Protein AF-A0A1B6K1R3-F1 (afdb_monomer_lite)

Radius of gyration: 20.57 Å; chains: 1; bounding box: 51×21×55 Å

Sequence (105 aa):
KCHKDSHIPLRCNEVENDDQARARKYIEDEMTKALIRECYKCKKSFIKIDGCNKMTCTCGAKMCYICRKPITDYNHFNSPGDTVMPNKCPLYSTNRLLHVDAVKA

Secondary structure (DSSP, 8-state):
---SSP-TTS-TTTSPPHHHHHHHHHHHHHHHHHH-EE-TTT--EE---SSBSEEE-TTS-EEETTT--B-SSGGGEEPTTS---TTSEESB--HHHHHHHHHH-

Organism: NCBI:txid320908

Structure (mmCIF, N/CA/C/O backbone):
data_AF-A0A1B6K1R3-F1
#
_entry.id   AF-A0A1B6K1R3-F1
#
loop_
_atom_site.group_PDB
_atom_site.id
_atom_site.type_symbol
_atom_site.label_atom_id
_atom_site.label_alt_id
_atom_site.label_comp_id
_atom_site.label_asym_id
_atom_site.label_entity_id
_atom_site.label_seq_id
_atom_site.pdbx_PDB_ins_code
_atom_site.Cartn_x
_atom_site.Cartn_y
_atom_site.Cartn_z
_atom_site.occupancy
_atom_site.B_iso_or_equiv
_atom_site.auth_seq_id
_atom_site.auth_comp_id
_atom_site.auth_asym_id
_atom_site.auth_atom_id
_atom_site.pdbx_PDB_model_num
ATOM 1 N N . LYS A 1 1 ? -23.596 -1.129 40.761 1.00 67.25 1 LYS A N 1
ATOM 2 C CA . LYS A 1 1 ? -23.880 -1.670 39.403 1.00 67.25 1 LYS A CA 1
ATOM 3 C C . LYS A 1 1 ? -23.366 -0.650 38.390 1.00 67.25 1 LYS A C 1
ATOM 5 O O . LYS A 1 1 ? -23.547 0.526 38.650 1.00 67.25 1 LYS A O 1
ATOM 10 N N . CYS A 1 2 ? -22.711 -1.056 37.299 1.00 79.38 2 CYS A N 1
ATOM 11 C CA . CYS A 1 2 ? -22.084 -0.125 36.340 1.00 79.38 2 CYS A CA 1
ATOM 12 C C . CYS A 1 2 ? -23.061 0.540 35.347 1.00 79.38 2 CYS A C 1
ATOM 14 O O . CYS A 1 2 ? -22.617 1.352 34.548 1.00 79.38 2 CYS A O 1
ATOM 16 N N . HIS A 1 3 ? -24.360 0.199 35.383 1.00 81.06 3 HIS A N 1
ATOM 17 C CA . HIS A 1 3 ? -25.414 0.705 34.480 1.00 81.06 3 HIS A CA 1
ATOM 18 C C . HIS A 1 3 ? -25.140 0.528 32.974 1.00 81.06 3 HIS A C 1
ATOM 20 O O . HIS A 1 3 ? -25.833 1.123 32.156 1.00 81.06 3 HIS A O 1
ATOM 26 N N . LYS A 1 4 ? -24.163 -0.309 32.614 1.00 79.69 4 LYS A N 1
ATOM 27 C CA . LYS A 1 4 ? -23.881 -0.726 31.240 1.00 79.69 4 LYS A CA 1
ATOM 28 C C . LYS A 1 4 ? -24.650 -2.001 30.888 1.00 79.69 4 LYS A C 1
ATOM 30 O O . LYS A 1 4 ? -25.238 -2.636 31.771 1.00 79.69 4 LYS A O 1
ATOM 35 N N . ASP A 1 5 ? -24.606 -2.367 29.610 1.00 83.75 5 ASP A N 1
ATOM 36 C CA . ASP A 1 5 ? -25.153 -3.626 29.104 1.00 83.75 5 ASP A CA 1
ATOM 37 C C . ASP A 1 5 ? -24.614 -4.844 29.871 1.00 83.75 5 ASP A C 1
ATOM 39 O O . ASP A 1 5 ? -23.539 -4.808 30.479 1.00 83.75 5 ASP A O 1
ATOM 43 N N . SER A 1 6 ? -25.385 -5.938 29.860 1.00 86.44 6 SER A N 1
ATOM 44 C CA . SER A 1 6 ? -25.016 -7.172 30.558 1.00 86.44 6 SER A CA 1
ATOM 45 C C . SER A 1 6 ? -23.698 -7.720 30.019 1.00 86.44 6 SER A C 1
ATOM 47 O O . SER A 1 6 ? -23.588 -8.071 28.848 1.00 86.44 6 SER A O 1
ATOM 49 N N . HIS A 1 7 ? -22.711 -7.822 30.900 1.00 81.50 7 HIS A N 1
ATOM 50 C CA . HIS A 1 7 ? -21.345 -8.198 30.557 1.00 81.50 7 HIS A CA 1
ATOM 51 C C . HIS A 1 7 ? -20.878 -9.444 31.327 1.00 81.50 7 HIS A C 1
ATOM 53 O O . HIS A 1 7 ? -19.696 -9.608 31.601 1.00 81.50 7 HIS A O 1
ATOM 59 N N . ILE A 1 8 ? -21.805 -10.329 31.704 1.00 87.31 8 ILE A N 1
ATOM 60 C CA . ILE A 1 8 ? -21.498 -11.637 32.305 1.00 87.31 8 ILE A CA 1
ATOM 61 C C . ILE A 1 8 ? -20.777 -12.491 31.245 1.00 87.31 8 ILE A C 1
ATOM 63 O O . ILE A 1 8 ? -21.265 -12.558 30.117 1.00 87.31 8 ILE A O 1
ATOM 67 N N . PRO A 1 9 ? -19.642 -13.147 31.563 1.00 89.44 9 PRO A N 1
ATOM 68 C CA . PRO A 1 9 ? -19.124 -13.473 32.900 1.00 89.44 9 PRO A CA 1
ATOM 69 C C . PRO A 1 9 ? -18.172 -12.446 33.543 1.00 89.44 9 PRO A C 1
ATOM 71 O O . PRO A 1 9 ? -17.693 -12.692 34.647 1.00 89.44 9 PRO A O 1
ATOM 74 N N . LEU A 1 10 ? -17.897 -11.313 32.895 1.00 86.19 10 LEU A N 1
ATOM 75 C CA . LEU A 1 10 ? -16.942 -10.305 33.369 1.00 86.19 10 LEU A CA 1
ATOM 76 C C . LEU A 1 10 ? -17.514 -9.454 34.513 1.00 86.19 10 LEU A C 1
ATOM 78 O O . LEU A 1 10 ? -18.696 -9.089 34.536 1.00 86.19 10 LEU A O 1
ATOM 82 N N . ARG A 1 11 ? -16.654 -9.076 35.459 1.00 85.75 11 ARG A N 1
ATOM 83 C CA . ARG A 1 11 ? -16.935 -8.077 36.498 1.00 85.75 11 ARG A CA 1
ATOM 84 C C . ARG A 1 11 ? -16.889 -6.672 35.903 1.00 85.75 11 ARG A C 1
ATOM 86 O O . ARG A 1 11 ? -16.219 -6.421 34.912 1.00 85.75 11 ARG A O 1
ATOM 93 N N . CYS A 1 12 ? -17.556 -5.710 36.541 1.00 84.06 12 CYS A N 1
ATOM 94 C CA . CYS A 1 12 ? -17.655 -4.340 36.020 1.00 84.06 12 CYS A CA 1
ATOM 95 C C . CYS A 1 12 ? -16.299 -3.641 35.786 1.00 84.06 12 CYS A C 1
ATOM 97 O O . CYS A 1 12 ? -16.236 -2.727 34.975 1.00 84.06 12 CYS A O 1
ATOM 99 N N . ASN A 1 13 ? -15.243 -4.035 36.501 1.00 83.31 13 ASN A N 1
ATOM 100 C CA . ASN A 1 13 ? -13.876 -3.523 36.350 1.00 83.31 13 ASN A CA 1
ATOM 101 C C . ASN A 1 13 ? -13.043 -4.270 35.291 1.00 83.31 13 ASN A C 1
ATOM 103 O O . ASN A 1 13 ? -11.943 -3.830 34.979 1.00 83.31 13 ASN A O 1
ATOM 107 N N . GLU A 1 14 ? -13.541 -5.393 34.775 1.00 82.62 14 GLU A N 1
ATOM 108 C CA . GLU A 1 14 ? -12.920 -6.174 33.694 1.00 82.62 14 GLU A CA 1
ATOM 109 C C . GLU A 1 14 ? -13.484 -5.788 32.322 1.00 82.62 14 GLU A C 1
ATOM 111 O O . GLU A 1 14 ? -12.926 -6.139 31.286 1.00 82.62 14 GLU A O 1
ATOM 116 N N . VAL A 1 15 ? -14.601 -5.062 32.315 1.00 83.94 15 VAL A N 1
ATOM 117 C CA . VAL A 1 15 ? -15.226 -4.557 31.099 1.00 83.94 15 VAL A CA 1
ATOM 118 C C . VAL A 1 15 ? -14.479 -3.319 30.654 1.00 83.94 15 VAL A C 1
ATOM 120 O O . VAL A 1 15 ? -14.433 -2.313 31.364 1.00 83.94 15 VAL A O 1
ATOM 123 N N . GLU A 1 16 ? -13.924 -3.400 29.453 1.00 81.69 16 GLU A N 1
ATOM 124 C CA . GLU A 1 16 ? -13.331 -2.261 28.774 1.00 81.69 16 GLU A CA 1
ATOM 125 C C . GLU A 1 16 ? -14.334 -1.102 28.703 1.00 81.69 16 GLU A C 1
ATOM 127 O O . GLU A 1 16 ? -15.510 -1.284 28.368 1.00 81.69 16 GLU A O 1
ATOM 132 N N . ASN A 1 17 ? -13.889 0.106 29.045 1.00 84.56 17 ASN A N 1
ATOM 133 C CA . ASN A 1 17 ? -14.738 1.277 28.894 1.00 84.56 17 ASN A CA 1
ATOM 134 C C . ASN A 1 17 ? -14.732 1.792 27.444 1.00 84.56 17 ASN A C 1
ATOM 136 O O . ASN A 1 17 ? -13.854 1.487 26.642 1.00 84.56 17 ASN A O 1
ATOM 140 N N . ASP A 1 18 ? -15.733 2.595 27.102 1.00 83.12 18 ASP A N 1
ATOM 141 C CA . ASP A 1 18 ? -15.958 3.073 25.739 1.00 83.12 18 ASP A CA 1
ATOM 142 C C . ASP A 1 18 ? -14.766 3.886 25.203 1.00 83.12 18 ASP A C 1
ATOM 144 O O . ASP A 1 18 ? -14.500 3.897 24.002 1.00 83.12 18 ASP A O 1
ATOM 148 N N . ASP A 1 19 ? -14.015 4.543 26.089 1.00 84.69 19 ASP A N 1
ATOM 149 C CA . ASP A 1 19 ? -12.841 5.337 25.728 1.00 84.69 19 ASP A CA 1
ATOM 150 C C . ASP A 1 19 ? -11.613 4.459 25.457 1.00 84.69 19 ASP A C 1
ATOM 152 O O . ASP A 1 19 ? -10.897 4.701 24.487 1.00 84.69 19 ASP A O 1
ATOM 156 N N . GLN A 1 20 ? -11.410 3.394 26.237 1.00 85.19 20 GLN A N 1
ATOM 157 C CA . GLN A 1 20 ? -10.411 2.354 25.978 1.00 85.19 20 GLN A CA 1
ATOM 158 C C . GLN A 1 20 ? -10.715 1.634 24.660 1.00 85.19 20 GLN A C 1
ATOM 160 O O . GLN A 1 20 ? -9.826 1.508 23.819 1.00 85.19 20 GLN A O 1
ATOM 165 N N . ALA A 1 21 ? -11.981 1.274 24.424 1.00 87.00 21 ALA A N 1
ATOM 166 C CA . ALA A 1 21 ? -12.408 0.644 23.179 1.00 87.00 21 ALA A CA 1
ATOM 167 C C . ALA A 1 21 ? -12.183 1.566 21.968 1.00 87.00 21 ALA A C 1
ATOM 169 O O . ALA A 1 21 ? -11.699 1.120 20.925 1.00 87.00 21 ALA A O 1
ATOM 170 N N . ARG A 1 22 ? -12.486 2.867 22.104 1.00 88.81 22 ARG A N 1
ATOM 171 C CA . ARG A 1 22 ? -12.200 3.878 21.072 1.00 88.81 22 ARG A CA 1
ATOM 172 C C . ARG A 1 22 ? -10.705 4.042 20.823 1.00 88.81 22 ARG A C 1
ATOM 174 O O . ARG A 1 22 ? -10.302 4.091 19.664 1.00 88.81 22 ARG A O 1
ATOM 181 N N . ALA A 1 23 ? -9.891 4.095 21.874 1.00 88.94 23 ALA A N 1
ATOM 182 C CA . ALA A 1 23 ? -8.441 4.200 21.753 1.00 88.94 23 ALA A CA 1
ATOM 183 C C . ALA A 1 23 ? -7.840 2.970 21.057 1.00 88.94 23 ALA A C 1
ATOM 185 O O . ALA A 1 23 ? -7.055 3.128 20.123 1.00 88.94 23 ALA A O 1
ATOM 186 N N . ARG A 1 24 ? -8.255 1.752 21.440 1.00 89.81 24 ARG A N 1
ATOM 187 C CA . ARG A 1 24 ? -7.836 0.516 20.763 1.00 89.81 24 ARG A CA 1
ATOM 188 C C . ARG A 1 24 ? -8.214 0.552 19.287 1.00 89.81 24 ARG A C 1
ATOM 190 O O . ARG A 1 24 ? -7.347 0.347 18.444 1.00 89.81 24 ARG A O 1
ATOM 197 N N . LYS A 1 25 ? -9.477 0.862 18.976 1.00 89.25 25 LYS A N 1
ATOM 198 C CA . LYS A 1 25 ? -9.960 0.918 17.592 1.00 89.25 25 LYS A CA 1
ATOM 199 C C . LYS A 1 25 ? -9.187 1.938 16.758 1.00 89.25 25 LYS A C 1
ATOM 201 O O . LYS A 1 25 ? -8.817 1.641 15.632 1.00 89.25 25 LYS A O 1
ATOM 206 N N . TYR A 1 26 ? -8.909 3.118 17.311 1.00 89.50 26 TYR A N 1
ATOM 207 C CA . TYR A 1 26 ? -8.099 4.129 16.633 1.00 89.50 26 TYR A CA 1
ATOM 208 C C . TYR A 1 26 ? -6.708 3.588 16.281 1.00 89.50 26 TYR A C 1
ATOM 210 O O . TYR A 1 26 ? -6.271 3.716 15.141 1.00 89.50 26 TYR A O 1
ATOM 218 N N . ILE A 1 27 ? -6.036 2.932 17.233 1.00 87.06 27 ILE A N 1
ATOM 219 C CA . ILE A 1 27 ? -4.728 2.314 16.991 1.00 87.06 27 ILE A CA 1
ATOM 220 C C . ILE A 1 27 ? -4.842 1.234 15.906 1.00 87.06 27 ILE A C 1
ATOM 222 O O . ILE A 1 27 ? -4.067 1.246 14.957 1.00 87.06 27 ILE A O 1
ATOM 226 N N . GLU A 1 28 ? -5.817 0.329 15.997 1.00 87.19 28 GLU A N 1
ATOM 227 C CA . GLU A 1 28 ? -6.041 -0.735 15.006 1.00 87.19 28 GLU A CA 1
ATOM 228 C C . GLU A 1 28 ? -6.309 -0.186 13.593 1.00 87.19 28 GLU A C 1
ATOM 230 O O . GLU A 1 28 ? -5.753 -0.688 12.608 1.00 87.19 28 GLU A O 1
ATOM 235 N N . ASP A 1 29 ? -7.116 0.871 13.486 1.00 86.88 29 ASP A N 1
ATOM 236 C CA . ASP A 1 29 ? -7.448 1.521 12.220 1.00 86.88 29 ASP A CA 1
ATOM 237 C C . ASP A 1 29 ? -6.209 2.187 11.598 1.00 86.88 29 ASP A C 1
ATOM 239 O O . ASP A 1 29 ? -5.953 2.015 10.403 1.00 86.88 29 ASP A O 1
ATOM 243 N N . GLU A 1 30 ? -5.397 2.898 12.386 1.00 84.25 30 GLU A N 1
ATOM 244 C CA . GLU A 1 30 ? -4.158 3.526 11.902 1.00 84.25 30 GLU A CA 1
ATOM 245 C C . GLU A 1 30 ? -3.122 2.482 11.463 1.00 84.25 30 GLU A C 1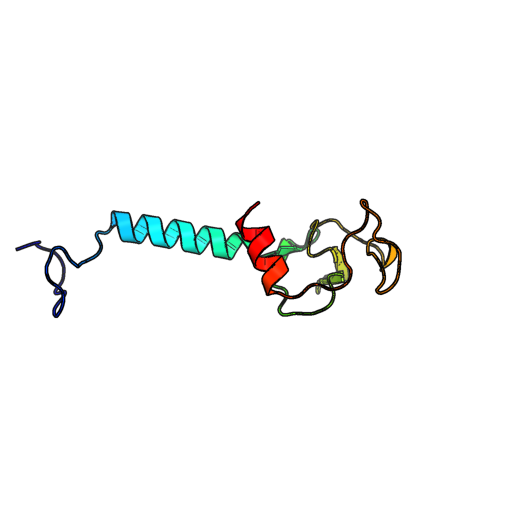
ATOM 247 O O . GLU A 1 30 ? -2.527 2.598 10.387 1.00 84.25 30 GLU A O 1
ATOM 252 N N . MET A 1 31 ? -2.978 1.398 12.228 1.00 81.81 31 MET A N 1
ATOM 253 C CA . MET A 1 31 ? -2.121 0.262 11.874 1.00 81.81 31 MET A CA 1
ATOM 254 C C . MET A 1 31 ? -2.559 -0.377 10.551 1.00 81.81 31 MET A C 1
ATOM 256 O O . MET A 1 31 ? -1.730 -0.722 9.708 1.00 81.81 31 MET A O 1
ATOM 260 N N . THR A 1 32 ? -3.870 -0.493 10.332 1.00 83.44 32 THR A N 1
ATOM 261 C CA . THR A 1 32 ? -4.433 -1.035 9.090 1.00 83.44 32 THR A CA 1
ATOM 262 C C . THR A 1 32 ? -4.181 -0.097 7.909 1.00 83.44 32 THR A C 1
ATOM 264 O O . THR A 1 32 ? -3.727 -0.539 6.848 1.00 83.44 32 THR A O 1
ATOM 267 N N . LYS A 1 33 ? -4.396 1.213 8.084 1.00 82.19 33 LYS A N 1
ATOM 268 C CA . LYS A 1 33 ? -4.098 2.228 7.057 1.00 82.19 33 LYS A CA 1
ATOM 269 C C . LYS A 1 33 ? -2.624 2.230 6.666 1.00 82.19 33 LYS A C 1
ATOM 271 O O . LYS A 1 33 ? -2.312 2.381 5.485 1.00 82.19 33 LYS A O 1
ATOM 276 N N . ALA A 1 34 ? -1.722 1.993 7.617 1.00 78.25 34 ALA A N 1
ATOM 277 C CA . ALA A 1 34 ? -0.290 1.913 7.357 1.00 78.25 34 ALA A CA 1
ATOM 278 C C . ALA A 1 34 ? 0.091 0.775 6.392 1.00 78.25 34 ALA A C 1
ATOM 280 O O . ALA A 1 34 ? 1.113 0.875 5.706 1.00 78.25 34 ALA A O 1
ATOM 281 N N . LEU A 1 35 ? -0.728 -0.275 6.260 1.00 80.75 35 LEU A N 1
ATOM 282 C CA . LEU A 1 35 ? -0.509 -1.381 5.317 1.00 80.75 35 LEU A CA 1
ATOM 283 C C . LEU A 1 35 ? -1.116 -1.130 3.935 1.00 80.75 35 LEU A C 1
ATOM 285 O O . LEU A 1 35 ? -0.626 -1.656 2.934 1.00 80.75 35 LEU A O 1
ATOM 289 N N . ILE A 1 36 ? -2.158 -0.306 3.863 1.00 86.56 36 ILE A N 1
ATOM 290 C CA . ILE A 1 36 ? -2.844 0.002 2.613 1.00 86.56 36 ILE A CA 1
ATOM 291 C C . ILE A 1 36 ? -1.961 0.920 1.759 1.00 86.56 36 ILE A C 1
ATOM 293 O O . ILE A 1 36 ? -1.342 1.880 2.227 1.00 86.56 36 ILE A O 1
ATOM 297 N N . ARG A 1 37 ? -1.863 0.611 0.467 1.00 88.38 37 ARG A N 1
ATOM 298 C CA . ARG A 1 37 ? -1.207 1.465 -0.527 1.00 88.38 37 ARG A CA 1
ATOM 299 C C . ARG A 1 37 ? -2.226 1.936 -1.541 1.00 88.38 37 ARG A C 1
ATOM 301 O O . ARG A 1 37 ? -3.164 1.219 -1.863 1.00 88.38 37 ARG A O 1
ATOM 308 N N . GLU A 1 38 ? -2.013 3.130 -2.072 1.00 92.88 38 GLU A N 1
ATOM 309 C CA . GLU A 1 38 ? -2.870 3.713 -3.096 1.00 92.88 38 GLU A CA 1
ATOM 310 C C . GLU A 1 38 ? -2.105 3.892 -4.396 1.00 92.88 38 GLU A C 1
ATOM 312 O O . GLU A 1 38 ? -0.930 4.268 -4.417 1.00 92.88 38 GLU A O 1
ATOM 317 N N . CYS A 1 39 ? -2.793 3.662 -5.509 1.00 94.50 39 CYS A N 1
ATOM 318 C CA . CYS A 1 39 ? -2.236 3.973 -6.809 1.00 94.50 39 CYS A CA 1
ATOM 319 C C . CYS A 1 39 ? -1.987 5.481 -6.934 1.00 94.50 39 CYS A C 1
ATOM 321 O O . CYS A 1 39 ? -2.933 6.263 -6.876 1.00 94.50 39 CYS A O 1
ATOM 323 N N . TYR A 1 40 ? -0.751 5.904 -7.220 1.00 94.06 40 TYR A N 1
ATOM 324 C CA . TYR A 1 40 ? -0.446 7.332 -7.391 1.00 94.06 40 TYR A CA 1
ATOM 325 C C . TYR A 1 40 ? -1.300 8.015 -8.478 1.00 94.06 40 TYR A C 1
ATOM 327 O O . TYR A 1 40 ? -1.570 9.209 -8.362 1.00 94.06 40 TYR A O 1
ATOM 335 N N . LYS A 1 41 ? -1.744 7.256 -9.496 1.00 94.44 41 LYS A N 1
ATOM 336 C CA . LYS A 1 41 ? -2.531 7.744 -10.636 1.00 94.44 41 LYS A CA 1
ATOM 337 C C . LYS A 1 41 ? -4.043 7.701 -10.391 1.00 94.44 41 LYS A C 1
ATOM 339 O O . LYS A 1 41 ? -4.695 8.727 -10.500 1.00 94.44 41 LYS A O 1
ATOM 344 N N . CYS A 1 42 ? -4.604 6.529 -10.083 1.00 95.81 42 CYS A N 1
ATOM 345 C CA . CYS A 1 42 ? -6.062 6.342 -9.975 1.00 95.81 42 CYS A CA 1
ATOM 346 C C . CYS A 1 42 ? -6.590 6.252 -8.536 1.00 95.81 42 CYS A C 1
ATOM 348 O O . CYS A 1 42 ? -7.779 6.028 -8.348 1.00 95.81 42 CYS A O 1
ATOM 350 N N . LYS A 1 43 ? -5.715 6.361 -7.527 1.00 94.25 43 LYS A N 1
ATOM 351 C CA . LYS A 1 43 ? -6.040 6.303 -6.088 1.00 94.25 43 LYS A CA 1
ATOM 352 C C . LYS A 1 43 ? -6.693 5.012 -5.588 1.00 94.25 43 LYS A C 1
ATOM 354 O O . LYS A 1 43 ? -6.988 4.897 -4.409 1.00 94.25 43 LYS A O 1
ATOM 359 N N . LYS A 1 44 ? -6.831 3.990 -6.439 1.00 93.50 44 LYS A N 1
ATOM 360 C CA . LYS A 1 44 ? -7.303 2.667 -6.019 1.00 93.50 44 LYS A CA 1
ATOM 361 C C . LYS A 1 44 ? -6.377 2.072 -4.956 1.00 93.50 44 LYS A C 1
ATOM 363 O O . LYS A 1 44 ? -5.169 1.966 -5.190 1.00 93.50 44 LYS A O 1
ATOM 368 N N . SER A 1 45 ? -6.962 1.673 -3.832 1.00 91.88 45 SER A N 1
ATOM 369 C CA . SER A 1 45 ? -6.270 1.036 -2.715 1.00 91.88 45 SER A CA 1
ATOM 370 C C . SER A 1 45 ? -5.960 -0.435 -3.007 1.00 91.88 45 SER A C 1
ATOM 372 O O . SER A 1 45 ? -6.734 -1.126 -3.673 1.00 91.88 45 SER A O 1
ATOM 374 N N . PHE A 1 46 ? -4.821 -0.922 -2.524 1.00 88.88 46 PHE A N 1
ATOM 375 C CA . PHE A 1 46 ? -4.393 -2.313 -2.631 1.00 88.88 46 PHE A CA 1
ATOM 376 C C . PHE A 1 46 ? -3.412 -2.671 -1.507 1.00 88.88 46 PHE A C 1
ATOM 378 O O . PHE A 1 46 ? -2.777 -1.800 -0.911 1.00 88.88 46 PHE A O 1
ATOM 385 N N . ILE A 1 47 ? -3.274 -3.968 -1.240 1.00 84.50 47 ILE A N 1
ATOM 386 C CA . ILE A 1 47 ? -2.344 -4.529 -0.255 1.00 84.50 47 ILE A CA 1
ATOM 387 C C . ILE A 1 47 ? -1.494 -5.577 -0.972 1.00 84.50 47 ILE A C 1
ATOM 389 O O . ILE A 1 47 ? -1.997 -6.317 -1.820 1.00 84.50 47 ILE A O 1
ATOM 393 N N . LYS A 1 48 ? -0.195 -5.627 -0.669 1.00 80.12 48 LYS A N 1
ATOM 394 C CA . LYS A 1 48 ? 0.688 -6.684 -1.172 1.00 80.12 48 LYS A CA 1
ATOM 395 C C . LYS A 1 48 ? 0.596 -7.890 -0.244 1.00 80.12 48 LYS A C 1
ATOM 397 O O . LYS A 1 48 ? 0.807 -7.748 0.953 1.00 80.12 48 LYS A O 1
ATOM 402 N N . ILE A 1 49 ? 0.301 -9.059 -0.814 1.00 71.38 49 ILE A N 1
ATOM 403 C CA . ILE A 1 49 ? 0.205 -10.310 -0.052 1.00 71.38 49 ILE A CA 1
ATOM 404 C C . ILE A 1 49 ? 1.560 -10.991 0.080 1.00 71.38 49 ILE A C 1
ATOM 406 O O . ILE A 1 49 ? 1.781 -11.575 1.121 1.00 71.38 49 ILE A O 1
ATOM 410 N N . ASP A 1 50 ? 2.437 -10.958 -0.933 1.00 71.56 50 ASP A N 1
ATOM 411 C CA . ASP A 1 50 ? 3.849 -11.371 -0.852 1.00 71.56 50 ASP A CA 1
ATOM 412 C C . ASP A 1 50 ? 4.601 -11.005 -2.152 1.00 71.56 50 ASP A C 1
ATOM 414 O O . ASP A 1 50 ? 3.998 -10.541 -3.121 1.00 71.56 50 ASP A O 1
ATOM 418 N N . GLY A 1 51 ? 5.925 -11.188 -2.187 1.00 83.62 51 GLY A N 1
ATOM 419 C CA . GLY A 1 51 ? 6.712 -11.228 -3.423 1.00 83.62 51 GLY A CA 1
ATOM 420 C C . GLY A 1 51 ? 7.403 -9.917 -3.810 1.00 83.62 51 GLY A C 1
ATOM 421 O O . GLY A 1 51 ? 8.033 -9.260 -2.979 1.00 83.62 51 GLY A O 1
ATOM 422 N N . CYS A 1 52 ? 7.325 -9.562 -5.093 1.00 88.69 52 CYS A N 1
ATOM 423 C CA . CYS A 1 52 ? 8.032 -8.433 -5.704 1.00 88.69 52 CYS A CA 1
ATOM 424 C C . CYS A 1 52 ? 7.435 -7.069 -5.309 1.00 88.69 52 CYS A C 1
ATOM 426 O O . CYS A 1 52 ? 6.220 -6.895 -5.279 1.00 88.69 52 CYS A O 1
ATOM 428 N N . ASN A 1 53 ? 8.288 -6.074 -5.056 1.00 90.56 53 ASN A N 1
ATOM 429 C CA . ASN A 1 53 ? 7.886 -4.712 -4.689 1.00 90.56 53 ASN A CA 1
ATOM 430 C C . ASN A 1 53 ? 7.536 -3.815 -5.892 1.00 90.56 53 ASN A C 1
ATOM 432 O O . ASN A 1 53 ? 7.096 -2.678 -5.697 1.00 90.56 53 ASN A O 1
ATOM 436 N N . LYS A 1 54 ? 7.701 -4.308 -7.128 1.00 91.94 54 LYS A N 1
ATOM 437 C CA . LYS A 1 54 ? 7.197 -3.667 -8.352 1.00 91.94 54 LYS A CA 1
ATOM 438 C C . LYS A 1 54 ? 5.702 -3.954 -8.491 1.00 91.9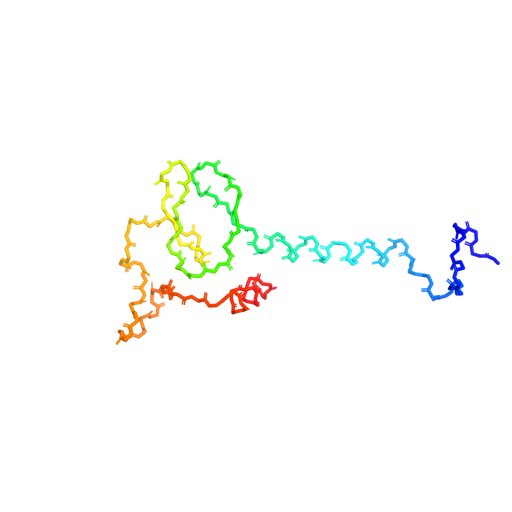4 54 LYS A C 1
ATOM 440 O O . LYS A 1 54 ? 5.310 -5.014 -8.970 1.00 91.94 54 LYS A O 1
ATOM 445 N N . MET A 1 55 ? 4.868 -2.991 -8.121 1.00 92.56 55 MET A N 1
ATOM 446 C CA . MET A 1 55 ? 3.416 -3.118 -8.211 1.00 92.56 55 MET A CA 1
ATOM 447 C C . MET A 1 55 ? 2.910 -2.528 -9.521 1.00 92.56 55 MET A C 1
ATOM 449 O O . MET A 1 55 ? 3.309 -1.429 -9.907 1.00 92.56 55 MET A O 1
ATOM 453 N N . THR A 1 56 ? 1.997 -3.238 -10.181 1.00 93.06 56 THR A N 1
ATOM 454 C CA . THR A 1 56 ? 1.288 -2.743 -11.366 1.00 93.06 56 THR A CA 1
ATOM 455 C C . THR A 1 56 ? -0.188 -2.624 -11.031 1.00 93.06 56 THR A C 1
ATOM 457 O O . THR A 1 56 ? -0.835 -3.597 -10.654 1.00 93.06 56 THR A O 1
ATOM 460 N N . CYS A 1 57 ? -0.722 -1.415 -11.134 1.00 93.62 57 CYS A N 1
ATOM 461 C CA . CYS A 1 57 ? -2.137 -1.167 -10.927 1.00 93.62 57 CYS A CA 1
ATOM 462 C C . CYS A 1 57 ? -2.942 -1.590 -12.161 1.00 93.62 57 CYS A C 1
ATOM 464 O O . CYS A 1 57 ? -2.466 -1.483 -13.287 1.00 93.62 57 CYS A O 1
ATOM 466 N N . THR A 1 58 ? -4.210 -1.947 -11.958 1.00 93.31 58 THR A N 1
ATOM 467 C CA . THR A 1 58 ? -5.184 -2.197 -13.040 1.00 93.31 58 THR A CA 1
ATOM 468 C C . THR A 1 58 ? -5.325 -1.043 -14.047 1.00 93.31 58 THR A C 1
ATOM 470 O O . THR A 1 58 ? -5.673 -1.285 -15.193 1.00 93.31 58 THR A O 1
ATOM 473 N N . CYS A 1 59 ? -4.988 0.199 -13.672 1.00 95.00 59 CYS A N 1
ATOM 474 C CA . CYS A 1 59 ? -4.939 1.340 -14.601 1.00 95.00 59 CYS A CA 1
ATOM 475 C C . CYS A 1 59 ? -3.643 1.432 -1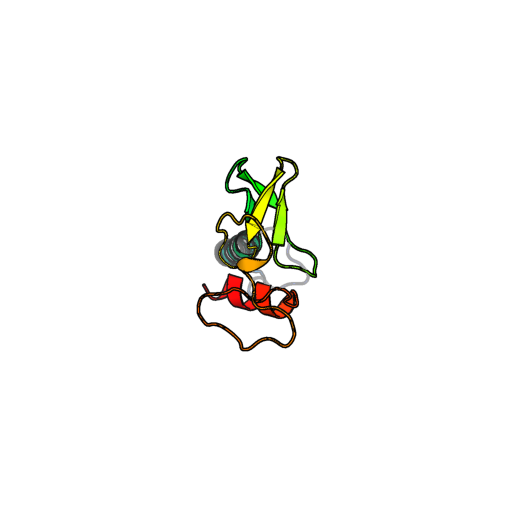5.442 1.00 95.00 59 CYS A C 1
ATOM 477 O O . CYS A 1 59 ? -3.417 2.435 -16.120 1.00 95.00 59 CYS A O 1
ATOM 479 N N . GLY A 1 60 ? -2.748 0.444 -15.338 1.00 93.44 60 GLY A N 1
ATOM 480 C CA . GLY A 1 60 ? -1.455 0.381 -16.031 1.00 93.44 60 GLY A CA 1
ATOM 481 C C . GLY A 1 60 ? -0.304 1.121 -15.338 1.00 93.44 60 GLY A C 1
ATOM 482 O O . GLY A 1 60 ? 0.848 0.993 -15.748 1.00 93.44 60 GLY A O 1
ATOM 483 N N . ALA A 1 61 ? -0.578 1.884 -14.276 1.00 94.62 61 ALA A N 1
ATOM 484 C CA . ALA A 1 61 ? 0.452 2.597 -13.522 1.00 94.62 61 ALA A CA 1
ATOM 485 C C . ALA A 1 61 ? 1.353 1.628 -12.737 1.00 94.62 61 ALA A C 1
ATOM 487 O O . ALA A 1 61 ? 0.851 0.740 -12.045 1.00 94.62 61 ALA A O 1
ATOM 488 N N . LYS A 1 62 ? 2.671 1.839 -12.789 1.00 95.00 62 LYS A N 1
ATOM 489 C CA . LYS A 1 62 ? 3.667 1.036 -12.067 1.00 95.00 62 LYS A CA 1
ATOM 490 C C . LYS A 1 62 ? 4.284 1.855 -10.938 1.00 95.00 62 LYS A C 1
ATOM 492 O O . LYS A 1 62 ? 4.634 3.018 -11.129 1.00 95.00 62 LYS A O 1
ATOM 497 N N . MET A 1 63 ? 4.417 1.261 -9.759 1.00 94.56 63 MET A N 1
ATOM 498 C CA . MET A 1 63 ? 4.964 1.939 -8.581 1.00 94.56 63 MET A CA 1
ATOM 499 C C . MET A 1 63 ? 5.716 0.988 -7.662 1.00 94.56 63 MET A C 1
ATOM 501 O O . MET A 1 63 ? 5.491 -0.222 -7.673 1.00 94.56 63 MET A O 1
ATOM 505 N N . CYS A 1 64 ? 6.597 1.555 -6.847 1.00 92.00 64 CYS A N 1
ATOM 506 C CA . CYS A 1 64 ? 7.269 0.823 -5.785 1.00 92.00 64 CYS A CA 1
ATOM 507 C C . CYS A 1 64 ? 6.369 0.728 -4.547 1.00 92.00 64 CYS A C 1
ATOM 509 O O . CYS A 1 64 ? 5.863 1.742 -4.067 1.00 92.00 64 CYS A O 1
ATOM 511 N N . TYR A 1 65 ? 6.209 -0.477 -3.995 1.00 89.88 65 TYR A N 1
ATOM 512 C CA . TYR A 1 65 ? 5.425 -0.700 -2.775 1.00 89.88 65 TYR A CA 1
ATOM 513 C C . TYR A 1 65 ? 6.014 -0.001 -1.535 1.00 89.88 65 TYR A C 1
ATOM 515 O O . TYR A 1 65 ? 5.272 0.435 -0.654 1.00 89.88 65 TYR A O 1
ATOM 523 N N . ILE A 1 66 ? 7.346 0.120 -1.482 1.00 87.69 66 ILE A N 1
ATOM 524 C CA . ILE A 1 66 ? 8.091 0.645 -0.330 1.00 87.69 66 ILE A CA 1
ATOM 525 C C . ILE A 1 66 ? 8.040 2.171 -0.315 1.00 87.69 66 ILE A C 1
ATOM 527 O O . ILE A 1 66 ? 7.448 2.768 0.578 1.00 87.69 66 ILE A O 1
ATOM 531 N N . CYS A 1 67 ? 8.618 2.814 -1.332 1.00 88.69 67 CYS A N 1
ATOM 532 C CA . CYS A 1 67 ? 8.735 4.272 -1.361 1.00 88.69 67 CYS A CA 1
ATOM 533 C C . CYS A 1 67 ? 7.526 4.983 -1.992 1.00 88.69 67 CYS A C 1
ATOM 535 O O . CYS A 1 67 ? 7.510 6.209 -2.049 1.00 88.69 67 CYS A O 1
ATOM 537 N N . ARG A 1 68 ? 6.530 4.234 -2.494 1.00 89.75 68 ARG A N 1
ATOM 538 C CA . ARG A 1 68 ? 5.289 4.738 -3.124 1.00 89.75 68 ARG A CA 1
ATOM 539 C C . ARG A 1 68 ? 5.497 5.570 -4.399 1.00 89.75 68 ARG A C 1
ATOM 541 O O . ARG A 1 68 ? 4.535 6.093 -4.958 1.00 89.75 68 ARG A O 1
ATOM 548 N N . LYS A 1 69 ? 6.736 5.683 -4.888 1.00 91.69 69 LYS A N 1
ATOM 549 C CA . LYS A 1 69 ? 7.070 6.464 -6.084 1.00 91.69 69 LYS A CA 1
ATOM 550 C C . LYS A 1 69 ? 6.652 5.733 -7.367 1.00 91.69 69 LYS A C 1
ATOM 552 O O . LYS A 1 69 ? 6.714 4.497 -7.412 1.00 91.69 69 LYS A O 1
ATOM 557 N N . PRO A 1 70 ? 6.265 6.479 -8.418 1.00 94.50 70 PRO A N 1
ATOM 558 C CA . PRO A 1 70 ? 6.107 5.917 -9.751 1.00 94.50 70 PRO A CA 1
ATOM 559 C C . PRO A 1 70 ? 7.445 5.361 -10.245 1.00 94.50 70 PRO A C 1
ATOM 561 O O . PRO A 1 70 ? 8.500 5.947 -10.002 1.00 94.50 70 PRO A O 1
ATOM 564 N N . ILE A 1 71 ? 7.397 4.231 -10.944 1.00 94.75 71 ILE A N 1
ATOM 565 C CA . ILE A 1 71 ? 8.575 3.584 -11.532 1.00 94.75 71 ILE A CA 1
ATOM 566 C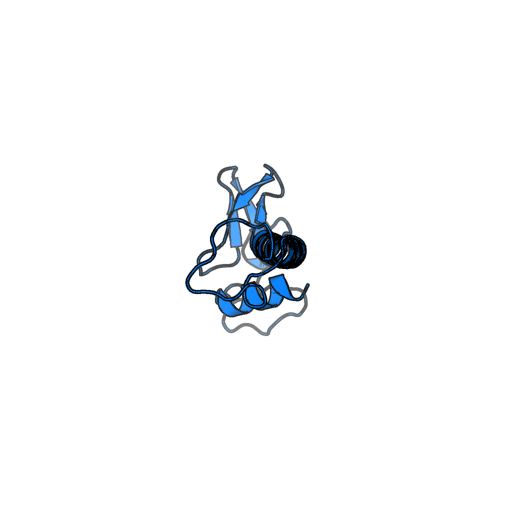 C . ILE A 1 71 ? 8.263 3.180 -12.967 1.00 94.75 71 ILE A C 1
ATOM 568 O O . ILE A 1 71 ? 7.115 2.906 -13.310 1.00 94.75 71 ILE A O 1
ATOM 572 N N . THR A 1 72 ? 9.286 3.106 -13.807 1.00 90.00 72 THR A N 1
ATOM 573 C CA . THR A 1 72 ? 9.156 2.574 -15.166 1.00 90.00 72 THR A CA 1
ATOM 574 C C . THR A 1 72 ? 9.350 1.062 -15.159 1.00 90.00 72 THR A C 1
ATOM 576 O O . THR A 1 72 ? 8.446 0.320 -15.554 1.00 90.00 72 THR A O 1
ATOM 579 N N . ASP A 1 73 ? 10.481 0.614 -14.605 1.00 87.69 73 ASP A N 1
ATOM 580 C CA . ASP A 1 73 ? 10.958 -0.769 -14.661 1.00 87.69 73 ASP A CA 1
ATOM 581 C C . ASP A 1 73 ? 11.700 -1.199 -13.383 1.00 87.69 73 ASP A C 1
ATOM 583 O O . ASP A 1 73 ? 11.547 -0.602 -12.317 1.00 87.69 73 ASP A O 1
ATOM 587 N N . TYR A 1 74 ? 12.476 -2.282 -13.473 1.00 89.75 74 TYR A N 1
ATOM 588 C CA . TYR A 1 74 ? 13.189 -2.888 -12.348 1.00 89.75 74 TYR A CA 1
ATOM 589 C C . TYR A 1 74 ? 14.441 -2.114 -11.902 1.00 89.75 74 TYR A C 1
ATOM 591 O O . TYR A 1 74 ? 14.954 -2.386 -10.824 1.00 89.75 74 TYR A O 1
ATOM 599 N N . ASN A 1 75 ? 14.877 -1.094 -12.650 1.00 89.38 75 ASN A N 1
ATOM 600 C CA . ASN A 1 75 ? 16.058 -0.275 -12.325 1.00 89.38 75 ASN A CA 1
ATOM 601 C C . ASN A 1 75 ? 15.966 0.447 -10.969 1.00 89.38 75 ASN A C 1
ATOM 603 O O . ASN A 1 75 ? 16.991 0.814 -10.396 1.00 89.38 75 ASN A O 1
ATOM 607 N N . HIS A 1 76 ? 14.748 0.643 -10.454 1.00 90.44 76 HIS A N 1
ATOM 608 C CA . HIS A 1 76 ? 14.503 1.204 -9.124 1.00 90.44 76 HIS A CA 1
ATOM 609 C C . HIS A 1 76 ? 14.967 0.282 -7.984 1.00 90.44 76 HIS A C 1
ATOM 611 O O . HIS A 1 76 ? 15.162 0.746 -6.858 1.00 90.44 76 HIS A O 1
ATOM 617 N N . PHE A 1 77 ? 15.117 -1.016 -8.259 1.00 90.94 77 PHE A N 1
ATOM 618 C CA . PHE A 1 77 ? 15.373 -2.019 -7.241 1.00 90.94 77 PHE A CA 1
ATOM 619 C C . PHE A 1 77 ? 16.806 -2.546 -7.274 1.00 90.94 77 PHE A C 1
ATOM 621 O O . PHE A 1 77 ? 17.448 -2.591 -8.323 1.00 90.94 77 PHE A O 1
ATOM 628 N N . ASN A 1 78 ? 17.292 -2.961 -6.106 1.00 88.00 78 ASN A N 1
ATOM 629 C CA . ASN A 1 78 ? 18.495 -3.777 -5.984 1.00 88.00 78 ASN A CA 1
ATOM 630 C C . ASN A 1 78 ? 18.164 -5.208 -6.426 1.00 88.00 78 ASN A C 1
ATOM 632 O O . ASN A 1 78 ? 17.213 -5.807 -5.905 1.00 88.00 78 ASN A O 1
ATOM 636 N N . SER A 1 79 ? 18.920 -5.741 -7.388 1.00 79.62 79 SER A N 1
ATOM 637 C CA . SER A 1 79 ? 18.762 -7.124 -7.839 1.00 79.62 79 SER A CA 1
ATOM 638 C C . SER A 1 79 ? 19.251 -8.092 -6.757 1.00 79.62 79 SER A C 1
ATOM 640 O O . SER A 1 79 ? 20.164 -7.758 -5.996 1.00 79.62 79 SER A O 1
ATOM 642 N N . PRO A 1 80 ? 18.691 -9.310 -6.676 1.00 71.81 80 PRO A N 1
ATOM 643 C CA . PRO A 1 80 ? 19.256 -10.357 -5.832 1.00 71.81 80 PRO A CA 1
ATOM 644 C C . PRO A 1 80 ? 20.701 -10.651 -6.258 1.00 71.81 80 PRO A C 1
ATOM 646 O O . PRO A 1 80 ? 20.933 -11.003 -7.411 1.00 71.81 80 PR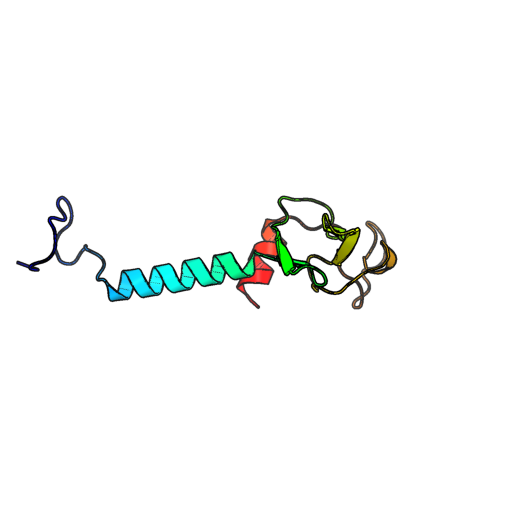O A O 1
ATOM 649 N N . GLY A 1 81 ? 21.659 -10.504 -5.340 1.00 71.00 81 GLY A N 1
ATOM 650 C CA . GLY A 1 81 ? 23.083 -10.757 -5.600 1.00 71.00 81 GLY A CA 1
ATOM 651 C C . GLY A 1 81 ? 23.909 -9.536 -6.022 1.00 71.00 81 GLY A C 1
ATOM 652 O O . GLY A 1 81 ? 25.131 -9.644 -6.059 1.00 71.00 81 GLY A O 1
ATOM 653 N N . ASP A 1 82 ? 23.283 -8.381 -6.269 1.00 71.25 82 ASP A N 1
ATOM 654 C CA . ASP A 1 82 ? 24.004 -7.120 -6.484 1.00 71.25 82 ASP A CA 1
ATOM 655 C C . ASP A 1 82 ? 24.430 -6.478 -5.153 1.00 71.25 82 ASP A C 1
ATOM 657 O O . ASP A 1 82 ? 23.836 -6.713 -4.094 1.00 71.25 82 ASP A O 1
ATOM 661 N N . THR A 1 83 ? 25.434 -5.599 -5.210 1.00 78.50 83 THR A N 1
ATOM 662 C CA . THR A 1 83 ? 25.762 -4.708 -4.093 1.00 78.50 83 THR A CA 1
ATOM 663 C C . THR A 1 83 ? 24.552 -3.839 -3.743 1.00 78.50 83 THR A C 1
ATOM 665 O O . THR A 1 83 ? 23.951 -3.192 -4.602 1.00 78.50 83 THR A O 1
ATOM 668 N N . VAL A 1 84 ? 24.175 -3.825 -2.459 1.00 80.00 84 VAL A N 1
ATOM 669 C CA . VAL A 1 84 ? 23.028 -3.045 -1.974 1.00 80.00 84 VAL A CA 1
ATOM 670 C C . VAL A 1 84 ? 23.326 -1.560 -2.160 1.00 80.00 84 VAL A C 1
ATOM 672 O O . VAL A 1 84 ? 24.134 -0.983 -1.434 1.00 80.00 84 VAL A O 1
ATOM 675 N N . MET A 1 85 ? 22.665 -0.929 -3.131 1.00 79.50 85 MET A N 1
ATOM 676 C CA . MET A 1 85 ? 22.786 0.509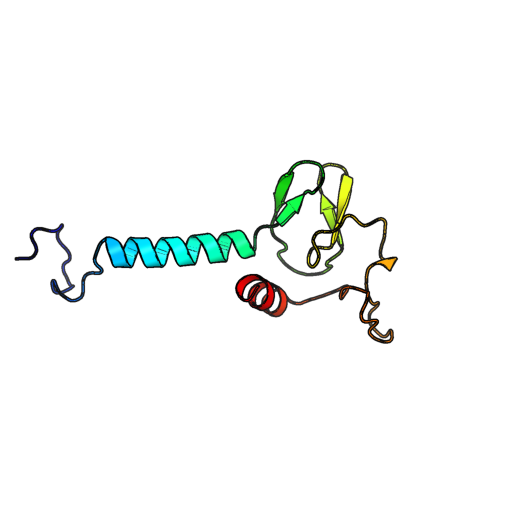 -3.339 1.00 79.50 85 MET A CA 1
ATOM 677 C C . MET A 1 85 ? 21.826 1.254 -2.403 1.00 79.50 85 MET A C 1
ATOM 679 O O . MET A 1 85 ? 20.636 0.921 -2.377 1.00 79.50 85 MET A O 1
ATOM 683 N N . PRO A 1 86 ? 22.287 2.305 -1.696 1.00 79.44 86 PRO A N 1
ATOM 684 C CA . PRO A 1 86 ? 21.464 3.043 -0.734 1.00 79.44 86 PRO A CA 1
ATOM 685 C C . PRO A 1 86 ? 20.295 3.799 -1.388 1.00 79.44 86 PRO A C 1
ATOM 687 O O . PRO A 1 86 ? 19.281 4.049 -0.746 1.00 79.44 86 PRO A O 1
ATOM 690 N N . ASN A 1 87 ? 20.399 4.122 -2.681 1.00 85.44 87 ASN A N 1
ATOM 691 C CA . ASN A 1 87 ? 19.369 4.860 -3.422 1.00 85.44 87 ASN A CA 1
ATOM 692 C C . ASN A 1 87 ? 18.310 3.964 -4.093 1.00 85.44 87 ASN A C 1
ATOM 694 O O . ASN A 1 87 ? 17.446 4.473 -4.811 1.00 85.44 87 ASN A O 1
ATOM 698 N N . LYS A 1 88 ? 18.368 2.641 -3.899 1.00 88.94 88 LYS A N 1
ATOM 699 C CA . LYS A 1 88 ? 17.462 1.673 -4.531 1.00 88.94 88 LYS A CA 1
ATOM 700 C C . LYS A 1 88 ? 16.680 0.888 -3.485 1.00 88.94 88 LYS A C 1
ATOM 702 O O . LYS A 1 88 ? 17.195 0.549 -2.424 1.00 88.94 88 LYS A O 1
ATOM 707 N N . CYS A 1 89 ? 15.427 0.568 -3.798 1.00 89.38 89 CYS A N 1
ATOM 708 C CA . CYS A 1 89 ? 14.600 -0.260 -2.917 1.00 89.38 89 CYS A CA 1
ATOM 709 C C . CYS A 1 89 ? 14.941 -1.753 -3.083 1.00 89.38 89 CYS A C 1
ATOM 711 O O . CYS A 1 89 ? 15.354 -2.172 -4.161 1.00 89.38 89 CYS A O 1
ATOM 713 N N . PRO A 1 90 ? 14.740 -2.610 -2.072 1.00 89.12 90 PRO A N 1
ATOM 714 C CA . PRO A 1 90 ? 14.872 -4.052 -2.263 1.00 89.12 90 PRO A CA 1
ATOM 715 C C . PRO A 1 90 ? 13.784 -4.574 -3.213 1.00 89.12 90 PRO A C 1
ATOM 717 O O . PRO A 1 90 ? 12.613 -4.199 -3.096 1.00 89.12 90 PRO A O 1
ATOM 720 N N . LEU A 1 91 ? 14.155 -5.442 -4.161 1.00 88.75 91 LEU A N 1
ATOM 721 C CA . LEU A 1 91 ? 13.204 -6.004 -5.126 1.00 88.75 91 LEU A CA 1
ATOM 722 C C . LEU A 1 91 ? 12.175 -6.922 -4.463 1.00 88.75 91 LEU A C 1
ATOM 724 O O . LEU A 1 91 ? 10.985 -6.855 -4.771 1.00 88.75 91 LEU A O 1
ATOM 728 N N . TYR A 1 92 ? 12.643 -7.749 -3.536 1.00 86.75 92 TYR A N 1
ATOM 729 C CA . TYR A 1 92 ? 11.831 -8.685 -2.777 1.00 86.75 92 TYR A CA 1
ATOM 730 C C . TYR A 1 92 ? 11.923 -8.349 -1.300 1.00 86.75 92 TYR A C 1
ATOM 732 O O . TYR A 1 92 ? 12.980 -7.976 -0.792 1.00 86.75 92 TYR A O 1
ATOM 740 N N . SER A 1 93 ? 10.811 -8.507 -0.604 1.00 78.50 93 SER A N 1
ATOM 741 C CA . SER A 1 93 ? 10.776 -8.444 0.848 1.00 78.50 93 SER A CA 1
ATOM 742 C C . SER A 1 93 ? 9.632 -9.296 1.361 1.00 78.50 93 SER A C 1
ATOM 744 O O . SER A 1 93 ? 8.551 -9.343 0.768 1.00 78.50 93 SER A O 1
ATOM 746 N N . THR A 1 94 ? 9.883 -9.958 2.486 1.00 74.00 94 THR A N 1
ATOM 747 C CA . THR A 1 94 ? 8.857 -10.708 3.209 1.00 74.00 94 THR A CA 1
ATOM 748 C C . THR A 1 94 ? 7.836 -9.740 3.800 1.00 74.00 94 THR A C 1
ATOM 750 O O . THR A 1 94 ? 8.221 -8.672 4.291 1.00 74.00 94 THR A O 1
ATOM 753 N N . ASN A 1 95 ? 6.565 -10.137 3.855 1.00 67.81 95 ASN A N 1
ATOM 754 C CA . ASN A 1 95 ? 5.497 -9.311 4.438 1.00 67.81 95 ASN A CA 1
ATOM 755 C C . ASN A 1 95 ? 5.792 -8.858 5.865 1.00 67.81 95 ASN A C 1
ATOM 757 O O . ASN A 1 95 ? 5.484 -7.729 6.226 1.00 67.81 95 ASN A O 1
ATOM 761 N N . ARG A 1 96 ? 6.450 -9.710 6.663 1.00 66.19 96 ARG A N 1
ATOM 762 C CA . ARG A 1 96 ? 6.794 -9.390 8.052 1.00 66.19 96 ARG A CA 1
ATOM 763 C C . ARG A 1 96 ? 7.662 -8.136 8.154 1.00 66.19 96 ARG A C 1
ATOM 765 O O . ARG A 1 96 ? 7.372 -7.271 8.968 1.00 66.19 96 ARG A O 1
ATOM 772 N N . LEU A 1 97 ? 8.698 -8.032 7.323 1.00 64.31 97 LEU A N 1
ATOM 773 C CA . LEU A 1 97 ? 9.600 -6.875 7.320 1.00 64.31 97 LEU A CA 1
ATOM 774 C C . LEU A 1 97 ? 8.865 -5.606 6.868 1.00 64.31 97 LEU A C 1
ATOM 776 O O . LEU A 1 97 ? 8.947 -4.578 7.528 1.00 64.31 97 LEU A O 1
ATOM 780 N N . LEU A 1 98 ? 8.051 -5.709 5.813 1.00 64.50 98 LEU A N 1
ATOM 781 C CA . LEU A 1 98 ? 7.283 -4.574 5.297 1.00 64.50 98 LEU A CA 1
ATOM 782 C C . LEU A 1 98 ? 6.235 -4.049 6.285 1.00 64.50 98 LEU A C 1
ATOM 784 O O . LEU A 1 98 ? 6.040 -2.841 6.375 1.00 64.50 98 LEU A O 1
ATOM 788 N N . HIS A 1 99 ? 5.539 -4.940 6.994 1.00 68.19 99 HIS A N 1
ATOM 789 C CA . HIS A 1 99 ? 4.491 -4.552 7.939 1.00 68.19 99 HIS A CA 1
ATOM 790 C C . HIS A 1 99 ? 5.083 -3.898 9.188 1.00 68.19 99 HIS A C 1
ATOM 792 O O . HIS A 1 99 ? 4.532 -2.919 9.677 1.00 68.19 99 HIS A O 1
ATOM 798 N N . VAL A 1 100 ? 6.230 -4.390 9.667 1.00 66.00 100 VAL A N 1
ATOM 799 C CA . VAL A 1 100 ? 6.938 -3.779 10.798 1.00 66.00 100 VAL A CA 1
ATOM 800 C C . VAL A 1 100 ? 7.427 -2.374 10.445 1.00 66.00 100 VAL A C 1
ATOM 802 O O . VAL A 1 100 ? 7.232 -1.456 11.236 1.00 66.00 100 VAL A O 1
ATOM 805 N N . ASP A 1 101 ? 8.022 -2.187 9.267 1.00 66.81 101 ASP A N 1
ATOM 806 C CA . ASP A 1 101 ? 8.535 -0.875 8.856 1.00 66.81 101 ASP A CA 1
ATOM 807 C C . ASP A 1 101 ? 7.405 0.124 8.583 1.00 66.81 101 ASP A C 1
ATOM 809 O O . ASP A 1 101 ? 7.526 1.299 8.911 1.00 66.81 101 ASP A O 1
ATOM 813 N N . ALA A 1 102 ? 6.280 -0.340 8.030 1.00 65.69 102 ALA A N 1
ATOM 814 C CA . ALA A 1 102 ? 5.116 0.503 7.781 1.00 65.69 102 ALA A CA 1
ATOM 815 C C . ALA A 1 102 ? 4.451 1.015 9.068 1.00 65.69 102 ALA A C 1
ATOM 817 O O . ALA A 1 102 ? 3.907 2.110 9.061 1.00 65.69 102 ALA A O 1
ATOM 818 N N . VAL A 1 103 ? 4.495 0.228 10.143 1.00 66.94 103 VAL A N 1
ATOM 819 C CA . VAL A 1 103 ? 3.925 0.564 11.457 1.00 66.94 103 VAL A CA 1
ATOM 820 C C . VAL A 1 103 ? 4.810 1.530 12.254 1.00 66.94 103 VAL A C 1
ATOM 822 O O . VAL A 1 103 ? 4.316 2.257 13.108 1.00 66.94 103 VAL A O 1
ATOM 825 N N . LYS A 1 104 ? 6.125 1.516 12.015 1.00 59.88 104 LYS A N 1
ATOM 826 C CA . LYS A 1 104 ? 7.099 2.341 12.748 1.00 59.88 104 LYS A CA 1
ATOM 827 C C . LYS A 1 104 ? 7.302 3.744 12.162 1.00 59.88 104 LYS A C 1
ATOM 829 O O . LYS A 1 104 ? 7.993 4.537 12.799 1.00 59.88 104 LYS A O 1
ATOM 834 N N . ALA A 1 105 ? 6.803 3.998 10.953 1.00 52.69 105 ALA A N 1
ATOM 835 C CA . ALA A 1 105 ? 7.007 5.232 10.191 1.00 52.69 105 ALA A CA 1
ATOM 836 C C . ALA A 1 105 ? 5.891 6.249 10.444 1.00 52.69 105 ALA A C 1
ATOM 838 O O . ALA A 1 105 ? 6.226 7.450 10.527 1.00 52.69 105 ALA A O 1
#

Foldseek 3Di:
DLPDPDDPPDDPVRDDDPVNVVVVVVLVVLLVVLQWAAQPPPRDIDGDPFWFQFDADPVRWTAGNQPRDTDDDCPQEDDVPDDDDPRHHHGGDGPVVSSVVSSVD

pLDDT: mean 84.05, std 9.12, range [52.69, 95.81]

InterPro domains:
  IPR044066 TRIAD supradomain [PS51873] (1-88)
  IPR047546 E3 ubiquitin-protein ligase RNF216, Rcat domain [cd20353] (28-77)
  IPR051628 Linear Ubiquitination-Associated E3 Ligases [PTHR22770] (1-79)